Protein AF-A0A1C5C9F7-F1 (afdb_monomer)

Mean predicted aligned error: 7.63 Å

Solvent-accessible surface area (backbone atoms only — not comparable to full-atom values): 6412 Å² total; per-residue (Å²): 134,82,58,60,79,66,78,64,44,50,51,78,76,46,60,47,89,45,44,43,57,55,81,98,52,84,40,31,33,45,34,90,70,74,71,44,81,37,49,50,54,94,51,15,35,49,77,49,38,39,95,52,82,76,73,77,93,80,66,72,97,65,89,70,83,78,72,85,68,40,63,73,33,83,43,24,22,34,40,42,40,79,79,58,52,45,65,60,46,50,52,48,36,55,53,52,51,52,56,58,54,66,73,75,113

Radius of gyration: 16.17 Å; Cα contacts (8 Å, |Δi|>4): 145; chains: 1; bounding box: 40×42×37 Å

Foldseek 3Di:
DDALPDDAAEPVNDQLVQWQQAPPDFTWGQQPQQRDIAGADPQFGAWAAHPDPDPDPDDDCDDDDRPCRHHTGSRHRHGYHHPDHNVRSVVSNVVVVVVVVVVVD

Secondary structure (DSSP, 8-state):
----SSPPEEGGGS-GGGEE--TTSPPEEE-TTT--EEEEETTEEPP-BTT-PPP-TTS-S-SSS-----PBPTTTT-BEE--S-HHHHHHHHHHHHHHHHHTT-

Sequence (105 aa):
MRHNGRAPIKASSLRPENLNLRDGEPRTVVCPDCQTWHRLTRSMIMPHRDGADAPETSERRYFGDKPAGGRRCPGSAQRIDIDITPEQWGEQLLTAETTAAARRT

pLDDT: mean 84.56, std 16.41, range [47.19, 98.25]

Structure (mmCIF, N/CA/C/O backbone):
data_AF-A0A1C5C9F7-F1
#
_entry.id   AF-A0A1C5C9F7-F1
#
loop_
_atom_site.group_PDB
_atom_site.id
_atom_site.type_symbol
_atom_site.label_atom_id
_atom_site.label_alt_id
_atom_site.label_comp_id
_atom_site.label_asym_id
_atom_site.label_entity_id
_atom_site.label_seq_id
_atom_site.pdbx_PDB_ins_code
_atom_site.Cartn_x
_atom_site.Cartn_y
_atom_site.Cartn_z
_atom_site.occupancy
_atom_site.B_iso_or_equiv
_atom_site.auth_seq_id
_atom_site.auth_comp_id
_atom_site.auth_asym_id
_atom_site.auth_atom_id
_atom_site.pdbx_PDB_model_num
ATOM 1 N N . MET A 1 1 ? -1.331 13.621 -12.320 1.00 69.31 1 MET A N 1
ATOM 2 C CA . MET A 1 1 ? -0.255 12.611 -12.446 1.00 69.31 1 MET A CA 1
ATOM 3 C C . MET A 1 1 ? -0.800 11.464 -13.278 1.00 69.31 1 MET A C 1
ATOM 5 O O . MET A 1 1 ? -1.947 11.099 -13.064 1.00 69.31 1 MET A O 1
ATOM 9 N N . ARG A 1 2 ? -0.034 10.947 -14.244 1.00 87.38 2 ARG A N 1
ATOM 10 C CA . ARG A 1 2 ? -0.467 9.815 -15.078 1.00 87.38 2 ARG A CA 1
ATOM 11 C C . ARG A 1 2 ? -0.266 8.506 -14.307 1.00 87.38 2 ARG A C 1
ATOM 13 O O . ARG A 1 2 ? 0.848 8.258 -13.846 1.00 87.38 2 ARG A O 1
ATOM 20 N N . HIS A 1 3 ? -1.325 7.710 -14.168 1.00 94.00 3 HIS A N 1
ATOM 21 C CA . HIS A 1 3 ? -1.268 6.378 -13.557 1.00 94.00 3 HIS A CA 1
ATOM 22 C C . HIS A 1 3 ? -0.603 5.357 -14.493 1.00 94.00 3 HIS A C 1
ATOM 24 O O . HIS A 1 3 ? -0.509 5.586 -15.701 1.00 94.00 3 HIS A O 1
ATOM 30 N N . ASN A 1 4 ? -0.176 4.213 -13.957 1.00 93.94 4 ASN A N 1
ATOM 31 C CA . ASN A 1 4 ? 0.453 3.135 -14.739 1.00 93.94 4 ASN A CA 1
ATOM 32 C C . ASN A 1 4 ? -0.503 2.376 -15.683 1.00 93.94 4 ASN A C 1
ATOM 34 O O . ASN A 1 4 ? -0.044 1.587 -16.498 1.00 93.94 4 ASN A O 1
ATOM 38 N N . GLY A 1 5 ? -1.817 2.610 -15.589 1.00 95.75 5 GLY A N 1
ATOM 39 C CA . GLY A 1 5 ? -2.821 2.002 -16.476 1.00 95.75 5 GLY A CA 1
ATOM 40 C C . GLY A 1 5 ? -3.393 0.681 -15.964 1.00 95.75 5 GLY A C 1
ATOM 41 O O . GLY A 1 5 ? -4.349 0.180 -16.544 1.00 95.75 5 GLY A O 1
ATOM 42 N N . ARG A 1 6 ? -2.870 0.152 -14.853 1.00 96.62 6 ARG A N 1
ATOM 43 C CA . ARG A 1 6 ? -3.416 -1.038 -14.198 1.00 96.62 6 ARG A CA 1
ATOM 44 C C . ARG A 1 6 ? -4.737 -0.722 -13.481 1.00 96.62 6 ARG A C 1
ATOM 46 O O . ARG A 1 6 ? -5.069 0.442 -13.195 1.00 96.62 6 ARG A O 1
ATOM 53 N N . ALA A 1 7 ? -5.491 -1.781 -13.188 1.00 97.25 7 ALA A N 1
ATOM 54 C CA . ALA A 1 7 ? -6.675 -1.699 -12.342 1.00 97.25 7 ALA A CA 1
ATOM 55 C C . ALA A 1 7 ? -6.290 -1.167 -10.946 1.00 97.25 7 ALA A C 1
ATOM 57 O O . ALA A 1 7 ? -5.200 -1.490 -10.465 1.00 97.25 7 ALA A O 1
ATOM 58 N N . PRO A 1 8 ? -7.127 -0.330 -10.304 1.00 97.81 8 PRO A N 1
ATOM 59 C CA . PRO A 1 8 ? -6.914 0.059 -8.915 1.00 97.81 8 PRO A CA 1
ATOM 60 C C . PRO A 1 8 ? -6.880 -1.163 -7.996 1.00 97.81 8 PRO A C 1
ATOM 62 O O . PRO A 1 8 ? -7.650 -2.102 -8.186 1.00 97.81 8 PRO A O 1
ATOM 65 N N . ILE A 1 9 ? -6.001 -1.135 -6.999 1.00 97.94 9 ILE A N 1
ATOM 66 C CA . ILE A 1 9 ? -5.959 -2.149 -5.941 1.00 97.94 9 ILE A CA 1
ATOM 67 C C . ILE A 1 9 ? -6.794 -1.627 -4.779 1.00 97.94 9 ILE A C 1
ATOM 69 O O . ILE A 1 9 ? -6.597 -0.488 -4.365 1.00 97.94 9 ILE A O 1
ATOM 73 N N . LYS A 1 10 ? -7.710 -2.437 -4.253 1.00 98.25 10 LYS A N 1
ATOM 74 C CA . LYS A 1 10 ? -8.492 -2.060 -3.072 1.00 98.25 10 LYS A CA 1
ATOM 75 C C . LYS A 1 10 ? -7.628 -2.110 -1.820 1.00 98.25 10 LYS A C 1
ATOM 77 O O . LYS A 1 10 ? -6.906 -3.088 -1.623 1.00 98.25 10 LYS A O 1
ATOM 82 N N . ALA A 1 11 ? -7.723 -1.101 -0.966 1.00 97.31 11 ALA A N 1
ATOM 83 C CA . ALA A 1 11 ? -7.037 -1.076 0.318 1.00 97.31 11 ALA A CA 1
ATOM 84 C C . ALA A 1 11 ? -7.435 -2.277 1.188 1.00 97.31 11 ALA A C 1
ATOM 86 O O . ALA A 1 11 ? -6.555 -2.921 1.748 1.00 97.31 11 ALA A O 1
ATOM 87 N N . SER A 1 12 ? -8.718 -2.654 1.187 1.00 96.75 12 SER A N 1
ATOM 88 C CA . SER A 1 12 ? -9.239 -3.858 1.858 1.00 96.75 12 SER A CA 1
ATOM 89 C C . SER A 1 12 ? -8.625 -5.180 1.391 1.00 96.75 12 SER A C 1
ATOM 91 O O . SER A 1 12 ? -8.688 -6.174 2.107 1.00 96.75 12 SER A O 1
ATOM 93 N N . SER A 1 13 ? -8.065 -5.218 0.179 1.00 96.00 13 SER A N 1
ATOM 94 C CA . SER A 1 13 ? -7.453 -6.426 -0.392 1.00 96.00 13 SER A CA 1
ATOM 95 C C . SER A 1 13 ? -5.953 -6.536 -0.119 1.00 96.00 13 SER A C 1
ATOM 97 O O . SER A 1 13 ? -5.350 -7.575 -0.387 1.00 96.00 13 SER A O 1
ATOM 99 N N . LEU A 1 14 ? -5.335 -5.463 0.379 1.00 95.31 14 LEU A N 1
ATOM 100 C CA . LEU A 1 14 ? -3.932 -5.469 0.767 1.00 95.31 14 LEU A CA 1
ATOM 101 C C . LEU A 1 14 ? -3.769 -6.117 2.140 1.00 95.31 14 LEU A C 1
ATOM 103 O O . LEU A 1 14 ? -4.646 -6.042 2.995 1.00 95.31 14 LEU A O 1
ATOM 107 N N . ARG A 1 15 ? -2.593 -6.707 2.371 1.00 95.12 15 ARG A N 1
ATOM 108 C CA . ARG A 1 15 ? -2.182 -7.087 3.725 1.00 95.12 15 ARG A CA 1
ATOM 109 C C . ARG A 1 15 ? -2.175 -5.826 4.603 1.00 95.12 15 ARG A C 1
ATOM 111 O O . ARG A 1 15 ? -1.529 -4.856 4.189 1.00 95.12 15 ARG A O 1
ATOM 118 N N . PRO A 1 16 ? -2.847 -5.808 5.767 1.00 95.50 16 PRO A N 1
ATOM 119 C CA . PRO A 1 16 ? -2.908 -4.616 6.607 1.00 95.50 16 PRO A CA 1
ATOM 120 C C . PRO A 1 16 ? -1.516 -4.150 7.052 1.00 95.50 16 PRO A C 1
ATOM 122 O O . PRO A 1 16 ? -1.285 -2.953 7.141 1.00 95.50 16 PRO A O 1
ATOM 125 N N . GLU A 1 17 ? -0.555 -5.062 7.215 1.00 95.88 17 GLU A N 1
ATOM 126 C CA . GLU A 1 17 ? 0.853 -4.767 7.517 1.00 95.88 17 GLU A CA 1
ATOM 127 C C . GLU A 1 17 ? 1.632 -4.114 6.361 1.00 95.88 17 GLU A C 1
ATOM 129 O O . GLU A 1 17 ? 2.710 -3.569 6.577 1.00 95.88 17 GLU A O 1
ATOM 134 N N . ASN A 1 18 ? 1.098 -4.147 5.137 1.00 96.69 18 ASN A N 1
ATOM 135 C CA . ASN A 1 18 ? 1.696 -3.542 3.945 1.00 96.69 18 ASN A CA 1
ATOM 136 C C . ASN A 1 18 ? 1.073 -2.181 3.599 1.00 96.69 18 ASN A C 1
ATOM 138 O O . ASN A 1 18 ? 1.343 -1.631 2.530 1.00 96.69 18 ASN A O 1
ATOM 142 N N . LEU A 1 19 ? 0.216 -1.649 4.464 1.00 97.00 19 LEU A N 1
ATOM 143 C CA . LEU A 1 19 ? -0.517 -0.409 4.267 1.00 97.00 19 LEU A CA 1
ATOM 144 C C . LEU A 1 19 ? -0.535 0.357 5.592 1.00 97.00 19 LEU A C 1
ATOM 146 O O . LEU A 1 19 ? -0.806 -0.226 6.629 1.00 97.00 19 LEU A O 1
ATOM 150 N N . ASN A 1 20 ? -0.274 1.660 5.570 1.00 96.88 20 ASN A N 1
ATOM 151 C CA . ASN A 1 20 ? -0.492 2.532 6.720 1.00 96.88 20 ASN A CA 1
ATOM 152 C C . ASN A 1 20 ? -1.653 3.480 6.415 1.00 96.88 20 ASN A C 1
ATOM 154 O O . ASN A 1 20 ? -1.541 4.323 5.518 1.00 96.88 20 ASN A O 1
ATOM 158 N N . LEU A 1 21 ? -2.754 3.340 7.157 1.00 96.50 21 LEU A N 1
ATOM 159 C CA . LEU A 1 21 ? -3.891 4.269 7.137 1.00 96.50 21 LEU A CA 1
ATOM 160 C C . LEU A 1 21 ? -4.089 4.990 8.474 1.00 96.50 21 LEU A C 1
ATOM 162 O O . LEU A 1 21 ? -5.121 5.634 8.644 1.00 96.50 21 LEU A O 1
ATOM 166 N N . ARG A 1 22 ? -3.131 4.896 9.405 1.00 95.31 22 ARG A N 1
ATOM 167 C CA . ARG A 1 22 ? -3.230 5.517 10.727 1.00 95.31 22 ARG A CA 1
ATOM 168 C C . ARG A 1 22 ? -3.519 7.011 10.610 1.00 95.31 22 ARG A C 1
ATOM 170 O O . ARG A 1 22 ? -2.887 7.721 9.825 1.00 95.31 22 ARG A O 1
ATOM 177 N N . ASP A 1 23 ? -4.487 7.474 11.392 1.00 92.19 23 ASP A N 1
ATOM 178 C CA . ASP A 1 23 ? -4.893 8.872 11.350 1.00 92.19 23 ASP A CA 1
ATOM 179 C C . ASP A 1 23 ? -3.782 9.783 11.897 1.00 9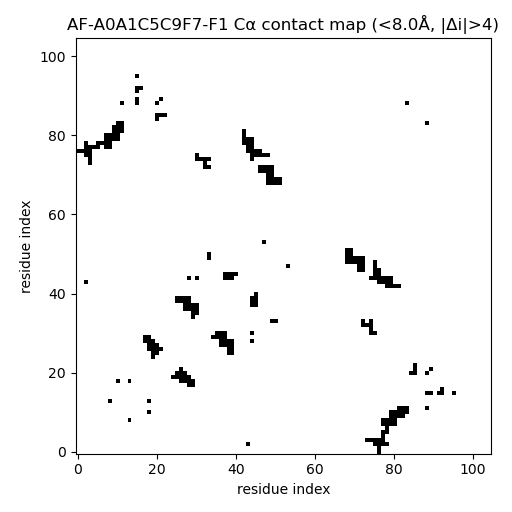2.19 23 ASP A C 1
ATOM 181 O O . ASP A 1 23 ? -3.059 9.423 12.826 1.00 92.19 23 ASP A O 1
ATOM 185 N N . GLY A 1 24 ? -3.595 10.943 11.268 1.00 92.62 24 GLY A N 1
ATOM 186 C CA . GLY A 1 24 ? -2.483 11.856 11.566 1.00 92.62 24 GLY A CA 1
ATOM 187 C C . GLY A 1 24 ? -1.109 11.453 11.001 1.00 92.62 24 GLY A C 1
ATOM 188 O O . GLY A 1 24 ? -0.188 12.270 11.035 1.00 92.62 24 GLY A O 1
ATOM 189 N N . GLU A 1 25 ? -0.955 10.257 10.421 1.00 93.38 25 GLU A N 1
ATOM 190 C CA . GLU A 1 25 ? 0.291 9.817 9.783 1.00 93.38 25 GLU A CA 1
ATOM 191 C C . GLU A 1 25 ? 0.238 9.885 8.246 1.00 93.38 25 GLU A C 1
ATOM 193 O O . GLU A 1 25 ? -0.832 9.826 7.628 1.00 93.38 25 GLU A O 1
ATOM 198 N N . PRO A 1 26 ? 1.398 9.993 7.566 1.00 93.62 26 PRO A N 1
ATOM 199 C CA . PRO A 1 26 ? 1.444 9.862 6.120 1.00 93.62 26 PRO A CA 1
ATOM 200 C C . PRO A 1 26 ? 0.954 8.479 5.689 1.00 93.62 26 PRO A C 1
ATOM 202 O O . PRO A 1 26 ? 1.537 7.461 6.053 1.00 93.62 26 PRO A O 1
ATOM 205 N N . ARG A 1 27 ? -0.061 8.449 4.821 1.00 95.94 27 ARG A N 1
ATOM 206 C CA . ARG A 1 27 ? -0.506 7.199 4.199 1.00 95.94 27 ARG A CA 1
ATOM 207 C C . ARG A 1 27 ? 0.622 6.619 3.353 1.00 95.94 27 ARG A C 1
ATOM 209 O O . ARG A 1 27 ? 1.101 7.270 2.416 1.00 95.94 27 ARG A O 1
ATOM 216 N N . THR A 1 28 ? 1.027 5.396 3.653 1.00 97.25 28 THR A N 1
ATOM 217 C CA . THR A 1 28 ? 2.081 4.674 2.933 1.00 97.25 28 THR A CA 1
ATOM 218 C C . THR A 1 28 ? 1.607 3.279 2.565 1.00 97.25 28 THR A C 1
ATOM 220 O O . THR A 1 28 ? 0.691 2.740 3.173 1.00 97.25 28 THR A O 1
ATOM 223 N N . VAL A 1 29 ? 2.205 2.693 1.535 1.00 97.19 29 VAL A N 1
ATOM 224 C CA . VAL A 1 29 ? 1.917 1.323 1.112 1.00 97.19 29 VAL A CA 1
ATOM 225 C C . VAL A 1 29 ? 3.186 0.678 0.575 1.00 97.19 29 VAL A C 1
ATOM 227 O O . VAL A 1 29 ? 4.029 1.353 -0.026 1.00 97.19 29 VAL A O 1
ATOM 230 N N . VAL A 1 30 ? 3.314 -0.627 0.767 1.00 95.69 30 VAL A N 1
ATOM 231 C CA . VAL A 1 30 ? 4.329 -1.442 0.106 1.00 95.69 30 VAL A CA 1
ATOM 232 C C . VAL A 1 30 ? 3.945 -1.603 -1.363 1.00 95.69 30 VAL A C 1
ATOM 234 O O . VAL A 1 30 ? 2.853 -2.068 -1.693 1.00 95.69 30 VAL A O 1
ATOM 237 N N . CYS A 1 31 ? 4.837 -1.212 -2.270 1.00 94.75 31 CYS A N 1
ATOM 238 C CA . CYS A 1 31 ? 4.625 -1.433 -3.697 1.00 94.75 31 CYS A CA 1
ATOM 239 C C . CYS A 1 31 ? 4.595 -2.942 -4.002 1.00 94.75 31 CYS A C 1
ATOM 241 O O . CYS A 1 31 ? 5.527 -3.647 -3.613 1.00 94.75 31 CYS A O 1
ATOM 243 N N . PRO A 1 32 ? 3.583 -3.454 -4.726 1.00 93.62 32 PRO A N 1
ATOM 244 C CA . PRO A 1 32 ? 3.483 -4.884 -5.019 1.00 93.62 32 PRO A CA 1
ATOM 245 C C . PRO A 1 32 ? 4.576 -5.388 -5.973 1.00 93.62 32 PRO A C 1
ATOM 247 O O . PRO A 1 32 ? 4.837 -6.585 -6.008 1.00 93.62 32 PRO A O 1
ATOM 250 N N . ASP A 1 33 ? 5.211 -4.499 -6.746 1.00 93.56 33 ASP A N 1
ATOM 251 C CA . ASP A 1 33 ? 6.239 -4.875 -7.722 1.00 93.56 33 ASP A CA 1
ATOM 252 C C . ASP A 1 33 ? 7.654 -4.872 -7.113 1.00 93.56 33 ASP A C 1
ATOM 254 O O . ASP A 1 33 ? 8.404 -5.821 -7.321 1.00 93.56 33 ASP A O 1
ATOM 258 N N . CYS A 1 34 ? 8.033 -3.836 -6.352 1.00 91.06 34 CYS A N 1
ATOM 259 C CA . CYS A 1 34 ? 9.387 -3.713 -5.784 1.00 91.06 34 CYS A CA 1
ATOM 260 C C . CYS A 1 34 ? 9.473 -3.950 -4.271 1.00 91.06 34 CYS A C 1
ATOM 262 O O . CYS A 1 34 ? 10.569 -3.918 -3.722 1.00 91.06 34 CYS A O 1
ATOM 264 N N . GLN A 1 35 ? 8.346 -4.200 -3.599 1.00 92.00 35 GLN A N 1
ATOM 265 C CA . GLN A 1 35 ? 8.267 -4.548 -2.173 1.00 92.00 35 GLN A CA 1
ATOM 266 C C . GLN A 1 35 ? 8.875 -3.510 -1.211 1.00 92.00 35 GLN A C 1
ATOM 268 O O . GLN A 1 35 ? 9.191 -3.823 -0.067 1.00 92.00 35 GLN A O 1
ATOM 273 N N . THR A 1 36 ? 8.982 -2.252 -1.641 1.00 91.00 36 THR A N 1
ATOM 274 C CA . THR A 1 36 ? 9.432 -1.127 -0.809 1.00 91.00 36 THR A CA 1
ATOM 275 C C . THR A 1 36 ? 8.271 -0.221 -0.412 1.00 91.00 36 THR A C 1
ATOM 277 O O . THR A 1 36 ? 7.272 -0.101 -1.129 1.00 91.00 36 THR A O 1
ATOM 280 N N . TRP A 1 37 ? 8.401 0.431 0.743 1.00 93.81 37 TRP A N 1
ATOM 281 C CA . TRP A 1 37 ? 7.417 1.386 1.248 1.00 93.81 37 TRP A CA 1
ATOM 282 C C . TRP A 1 37 ? 7.446 2.694 0.463 1.00 93.81 37 TRP A C 1
ATOM 284 O O . TRP A 1 37 ? 8.496 3.306 0.269 1.00 93.81 37 TRP A O 1
ATOM 294 N N . HIS A 1 38 ? 6.270 3.170 0.067 1.00 94.06 38 HIS A N 1
ATOM 295 C CA . HIS A 1 38 ? 6.116 4.453 -0.605 1.00 94.06 38 HIS A CA 1
ATOM 296 C C . HIS A 1 38 ? 4.919 5.226 -0.073 1.00 94.06 38 HIS A C 1
ATOM 298 O O . HIS A 1 38 ? 3.901 4.655 0.314 1.00 94.06 38 HIS A O 1
ATOM 304 N N . ARG A 1 39 ? 5.019 6.556 -0.113 1.00 95.25 39 ARG A N 1
ATOM 305 C CA . ARG A 1 39 ? 3.890 7.440 0.184 1.00 95.25 39 ARG A CA 1
ATOM 306 C C . ARG A 1 39 ? 2.781 7.272 -0.848 1.00 95.25 39 ARG A C 1
ATOM 308 O O . ARG A 1 39 ? 3.040 7.136 -2.047 1.00 95.25 39 ARG A O 1
ATOM 315 N N . LEU A 1 40 ? 1.546 7.371 -0.375 1.00 94.31 40 LEU A N 1
ATOM 316 C CA . LEU A 1 40 ? 0.377 7.565 -1.212 1.00 94.31 40 LEU A CA 1
ATOM 317 C C . LEU A 1 40 ? 0.150 9.058 -1.433 1.00 94.31 40 LEU A C 1
ATOM 319 O O . LEU A 1 40 ? 0.146 9.863 -0.507 1.00 94.31 40 LEU A O 1
ATOM 323 N N . THR A 1 41 ? -0.047 9.455 -2.684 1.00 91.88 41 THR A N 1
ATOM 324 C CA . THR A 1 41 ? -0.398 10.830 -3.049 1.00 91.88 41 THR A CA 1
ATOM 325 C C . THR A 1 41 ? -1.554 10.789 -4.029 1.00 91.88 41 THR A C 1
ATOM 327 O O . THR A 1 41 ? -1.436 10.188 -5.094 1.00 91.88 41 THR A O 1
ATOM 330 N N . ARG A 1 42 ? -2.676 11.433 -3.675 1.00 92.38 42 ARG A N 1
ATOM 331 C CA . ARG A 1 42 ? -3.928 11.385 -4.458 1.00 92.38 42 ARG A CA 1
ATOM 332 C C . ARG A 1 42 ? -4.355 9.940 -4.766 1.00 92.38 42 ARG A C 1
ATOM 334 O O . ARG A 1 42 ? -4.635 9.609 -5.916 1.00 92.38 42 ARG A O 1
ATOM 341 N N . SER A 1 43 ? -4.315 9.082 -3.744 1.00 94.19 43 SER A N 1
ATOM 342 C CA . SER A 1 43 ? -4.675 7.659 -3.842 1.00 94.19 43 SER A CA 1
ATOM 343 C C . SER A 1 43 ? -3.849 6.874 -4.878 1.00 94.19 43 SER A C 1
ATOM 345 O O . SER A 1 43 ? -4.323 5.931 -5.505 1.00 94.19 43 SER A O 1
ATOM 347 N N . MET A 1 44 ? -2.590 7.270 -5.087 1.00 96.56 44 MET A N 1
ATOM 348 C CA . MET A 1 44 ? -1.634 6.560 -5.937 1.00 96.56 44 MET A CA 1
ATOM 349 C C . MET A 1 44 ? -0.304 6.367 -5.225 1.00 96.56 44 MET A C 1
ATOM 351 O O . MET A 1 44 ? 0.156 7.268 -4.522 1.00 96.56 44 MET A O 1
ATOM 355 N N . ILE A 1 45 ? 0.346 5.233 -5.483 1.00 95.75 45 ILE A N 1
ATOM 356 C CA . ILE A 1 45 ? 1.741 5.006 -5.105 1.00 95.75 45 ILE A CA 1
ATOM 357 C C . ILE A 1 45 ? 2.605 6.072 -5.773 1.00 95.75 45 ILE A C 1
ATOM 359 O O . ILE A 1 45 ? 2.588 6.215 -7.001 1.00 95.75 45 ILE A O 1
ATOM 363 N N . MET A 1 46 ? 3.365 6.823 -4.974 1.00 93.81 46 MET A N 1
ATOM 364 C CA . MET A 1 46 ? 4.277 7.841 -5.486 1.00 93.81 46 MET A CA 1
ATOM 365 C C . MET A 1 46 ? 5.214 7.232 -6.549 1.00 93.81 46 MET A C 1
ATOM 367 O O . MET A 1 46 ? 5.746 6.139 -6.339 1.00 93.81 46 MET A O 1
ATOM 371 N N . PRO A 1 47 ? 5.415 7.888 -7.709 1.00 91.12 47 PRO A N 1
ATOM 372 C CA . PRO A 1 47 ? 6.321 7.383 -8.733 1.00 91.12 47 PRO A CA 1
ATOM 373 C C . PRO A 1 47 ? 7.730 7.177 -8.175 1.00 91.12 47 PRO A C 1
ATOM 375 O O . PRO A 1 47 ? 8.293 8.089 -7.575 1.00 91.12 47 PRO A O 1
ATOM 378 N N . HIS A 1 48 ? 8.296 5.998 -8.407 1.00 89.12 48 HIS A N 1
ATOM 379 C CA . HIS A 1 48 ? 9.589 5.583 -7.873 1.00 89.12 48 HIS A CA 1
ATOM 380 C C . HIS A 1 48 ? 10.366 4.753 -8.909 1.00 89.12 48 HIS A C 1
ATOM 382 O O . HIS A 1 48 ? 9.940 4.546 -10.052 1.00 89.12 48 HIS A O 1
ATOM 388 N N . ARG A 1 49 ? 11.571 4.336 -8.538 1.00 85.62 49 ARG A N 1
ATOM 389 C CA . ARG A 1 49 ? 12.457 3.502 -9.352 1.00 85.62 49 ARG A CA 1
ATOM 390 C C . ARG A 1 49 ? 12.827 2.261 -8.557 1.00 85.62 49 ARG A C 1
ATOM 392 O O . ARG A 1 49 ? 12.862 2.324 -7.333 1.00 85.62 49 ARG A O 1
ATOM 399 N N . ASP A 1 50 ? 13.075 1.164 -9.259 1.00 75.56 50 ASP A N 1
ATOM 400 C CA . ASP A 1 50 ? 13.491 -0.088 -8.628 1.00 75.56 50 ASP A CA 1
ATOM 401 C C . ASP A 1 50 ? 14.824 0.113 -7.894 1.00 75.56 50 ASP A C 1
ATOM 403 O O . ASP A 1 50 ? 15.738 0.741 -8.439 1.00 75.56 50 ASP A O 1
ATOM 407 N N . GLY A 1 51 ? 14.932 -0.422 -6.675 1.00 62.72 51 GLY A N 1
ATOM 408 C CA . GLY A 1 51 ? 16.190 -0.485 -5.925 1.00 62.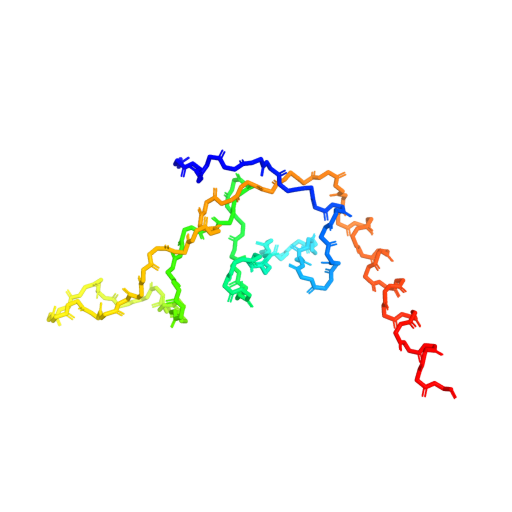72 51 GLY A CA 1
ATOM 409 C C . GLY A 1 51 ? 16.774 0.861 -5.489 1.00 62.72 51 GLY A C 1
ATOM 410 O O . GLY A 1 51 ? 17.948 0.914 -5.143 1.00 62.72 51 GLY A O 1
ATOM 411 N N . ALA A 1 52 ? 15.997 1.946 -5.529 1.00 58.97 52 ALA A N 1
ATOM 412 C CA . ALA A 1 52 ? 16.420 3.229 -4.987 1.00 58.97 52 ALA A CA 1
ATOM 413 C C . ALA A 1 52 ? 15.723 3.468 -3.645 1.00 58.97 52 ALA A C 1
ATOM 415 O O . ALA A 1 52 ? 14.522 3.755 -3.622 1.00 58.97 52 ALA A O 1
ATOM 416 N N . ASP A 1 53 ? 16.485 3.412 -2.551 1.00 53.84 53 ASP A N 1
ATOM 417 C CA . ASP A 1 53 ? 16.153 4.185 -1.356 1.00 53.84 53 ASP A CA 1
ATOM 418 C C . ASP A 1 53 ? 15.948 5.624 -1.831 1.00 53.84 53 ASP A C 1
ATOM 420 O O . ASP A 1 53 ? 16.827 6.214 -2.469 1.00 53.84 53 ASP A O 1
ATOM 424 N N . ALA A 1 54 ? 14.730 6.146 -1.685 1.00 53.00 54 ALA A N 1
ATOM 425 C CA . ALA A 1 54 ? 14.422 7.470 -2.200 1.00 53.00 54 ALA A CA 1
ATOM 426 C C . ALA A 1 54 ? 15.398 8.466 -1.550 1.00 53.00 54 ALA A C 1
ATOM 428 O O . ALA A 1 54 ? 15.441 8.516 -0.321 1.00 53.00 54 ALA A O 1
ATOM 429 N N . PRO A 1 55 ? 16.184 9.240 -2.322 1.00 48.56 55 PRO A N 1
ATOM 430 C CA . PRO A 1 55 ? 17.087 10.201 -1.716 1.00 48.56 55 PRO A CA 1
ATOM 431 C C . PRO A 1 55 ? 16.261 11.211 -0.915 1.00 48.56 55 PRO A C 1
ATOM 433 O O . PRO A 1 55 ? 15.281 11.762 -1.431 1.00 48.56 55 PRO A O 1
ATOM 436 N N . GLU A 1 56 ? 16.659 11.419 0.344 1.00 49.69 56 GLU A N 1
ATOM 437 C CA . GLU A 1 56 ? 16.197 12.518 1.190 1.00 49.69 56 GLU A CA 1
ATOM 438 C C . GLU A 1 56 ? 16.239 13.808 0.361 1.00 49.69 56 GLU A C 1
ATOM 440 O O . GLU A 1 56 ? 17.246 14.171 -0.248 1.00 49.69 56 GLU A O 1
ATOM 445 N N . THR A 1 57 ? 15.088 14.459 0.237 1.00 55.00 57 THR A N 1
ATOM 446 C CA . THR A 1 57 ? 14.834 15.532 -0.729 1.00 55.00 57 THR A CA 1
ATOM 447 C C . THR A 1 57 ? 15.449 16.875 -0.319 1.00 55.00 57 THR A C 1
ATOM 449 O O . THR A 1 57 ? 14.741 17.881 -0.308 1.00 55.00 57 THR A O 1
ATOM 452 N N . SER A 1 58 ? 16.739 16.928 0.012 1.00 47.19 58 SER A N 1
ATOM 453 C CA . SER A 1 58 ? 17.414 18.174 0.411 1.00 47.19 58 SER A CA 1
ATOM 454 C C . SER A 1 58 ? 18.616 18.573 -0.447 1.00 47.19 58 SER A C 1
ATOM 456 O O . SER A 1 58 ? 19.018 19.733 -0.385 1.00 47.19 58 SER A O 1
ATOM 458 N N . GLU A 1 59 ? 19.137 17.714 -1.327 1.00 49.53 59 GLU A N 1
ATOM 459 C CA . GLU A 1 59 ? 20.286 18.080 -2.164 1.00 49.53 59 GLU A CA 1
ATOM 460 C C . GLU A 1 59 ? 19.938 18.198 -3.654 1.00 49.53 59 GLU A C 1
ATOM 462 O O . GLU A 1 59 ? 19.080 17.494 -4.195 1.00 49.53 59 GLU A O 1
ATOM 467 N N . ARG A 1 60 ? 20.574 19.186 -4.307 1.00 51.91 60 ARG A N 1
ATOM 468 C CA . ARG A 1 60 ? 20.399 19.561 -5.720 1.00 51.91 60 ARG A CA 1
ATOM 469 C C . ARG A 1 60 ? 20.257 18.316 -6.589 1.00 51.91 60 ARG A C 1
ATOM 471 O O . ARG A 1 60 ? 21.115 17.444 -6.561 1.00 51.91 60 ARG A O 1
ATOM 478 N N . ARG A 1 61 ? 19.201 18.279 -7.413 1.00 59.56 61 ARG A N 1
ATOM 479 C CA . ARG A 1 61 ? 18.801 17.062 -8.129 1.00 59.56 61 ARG A CA 1
ATOM 480 C C . ARG A 1 61 ? 19.910 16.457 -9.005 1.00 59.56 61 ARG A C 1
ATOM 482 O O . ARG A 1 61 ? 19.727 15.290 -9.271 1.00 59.56 61 ARG A O 1
ATOM 489 N N . TYR A 1 62 ? 20.973 17.188 -9.401 1.00 53.56 62 TYR A N 1
ATOM 490 C CA . TYR A 1 62 ? 22.389 16.743 -9.527 1.00 53.56 62 TYR A CA 1
ATOM 491 C C . TYR A 1 62 ? 23.348 17.953 -9.642 1.00 53.56 62 TYR A C 1
ATOM 493 O O . TYR A 1 62 ? 22.988 18.961 -10.249 1.00 53.56 62 TYR A O 1
ATOM 501 N N . PHE A 1 63 ? 24.574 17.843 -9.112 1.00 49.69 63 PHE A N 1
ATOM 502 C CA . PHE A 1 63 ? 25.773 18.566 -9.578 1.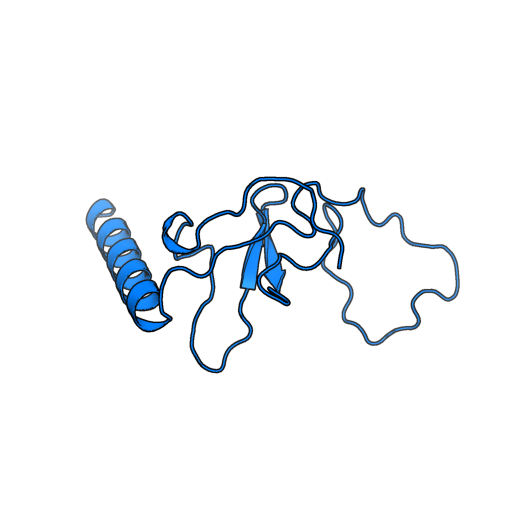00 49.69 63 PHE A CA 1
ATOM 503 C C . PHE A 1 63 ? 26.805 17.475 -9.919 1.00 49.69 63 PHE A C 1
ATOM 505 O O . PHE A 1 63 ? 27.402 16.901 -9.016 1.00 49.69 63 PHE A O 1
ATOM 512 N N . GLY A 1 64 ? 26.918 17.105 -11.199 1.00 62.75 64 GLY A N 1
ATOM 513 C CA . GLY A 1 64 ? 27.660 15.916 -11.656 1.00 62.75 64 GLY A CA 1
ATOM 514 C C . GLY A 1 64 ? 26.763 14.849 -12.300 1.00 62.75 64 GLY A C 1
ATOM 515 O O . GLY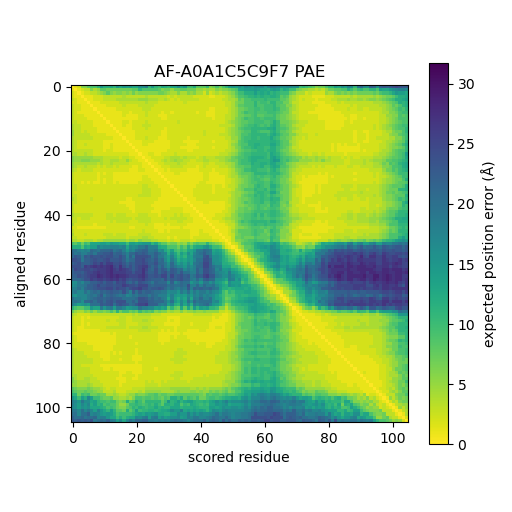 A 1 64 ? 25.618 15.138 -12.660 1.00 62.75 64 GLY A O 1
ATOM 516 N N . ASP A 1 65 ? 27.289 13.634 -12.478 1.00 57.44 65 ASP A N 1
ATOM 517 C CA . ASP A 1 65 ? 26.591 12.562 -13.191 1.00 57.44 65 ASP A CA 1
ATOM 518 C C . ASP A 1 65 ? 25.328 12.101 -12.470 1.00 57.44 65 ASP A C 1
ATOM 520 O O . ASP A 1 65 ? 25.296 11.883 -11.259 1.00 57.44 65 ASP A O 1
ATOM 524 N N . LYS A 1 66 ? 24.275 11.905 -13.263 1.00 60.66 66 LYS A N 1
ATOM 525 C CA . LYS A 1 66 ? 23.030 11.298 -12.814 1.00 60.66 66 LYS A CA 1
ATOM 526 C C . LYS A 1 66 ? 23.340 9.861 -12.337 1.00 60.66 66 LYS A C 1
ATOM 528 O O . LYS A 1 66 ? 23.689 9.034 -13.177 1.00 60.66 66 LYS A O 1
ATOM 533 N N . PRO A 1 67 ? 23.149 9.524 -11.046 1.00 58.53 67 PRO A N 1
ATOM 534 C CA . PRO A 1 67 ? 23.110 8.187 -10.506 1.00 58.53 67 PRO A CA 1
ATOM 535 C C . PRO A 1 67 ? 22.295 7.318 -11.425 1.00 58.53 67 PRO A C 1
ATOM 537 O O . PRO A 1 67 ? 21.248 7.732 -11.949 1.00 58.53 67 PRO A O 1
ATOM 540 N N . ALA A 1 68 ? 22.765 6.089 -11.551 1.00 57.53 68 ALA A N 1
ATOM 541 C CA . ALA A 1 68 ? 22.068 4.993 -12.183 1.00 57.53 68 ALA A CA 1
ATOM 542 C C . ALA A 1 68 ? 20.814 4.618 -11.370 1.00 57.53 68 ALA A C 1
ATOM 544 O O . ALA A 1 68 ? 20.646 3.484 -10.944 1.00 57.53 68 ALA A O 1
ATOM 545 N N . GLY A 1 69 ? 19.925 5.580 -11.107 1.00 58.38 69 GLY A N 1
ATOM 546 C CA . GLY A 1 69 ? 18.623 5.329 -10.528 1.00 58.38 69 GLY A CA 1
ATOM 547 C C . GLY A 1 69 ? 17.941 4.307 -11.418 1.00 58.38 69 GLY A C 1
ATOM 548 O O . GLY A 1 69 ? 17.836 4.532 -12.630 1.00 58.38 69 GLY A O 1
ATOM 549 N N . GLY A 1 70 ? 17.534 3.192 -10.811 1.00 68.06 70 GLY A N 1
ATOM 550 C CA . GLY A 1 70 ? 17.026 2.014 -11.503 1.0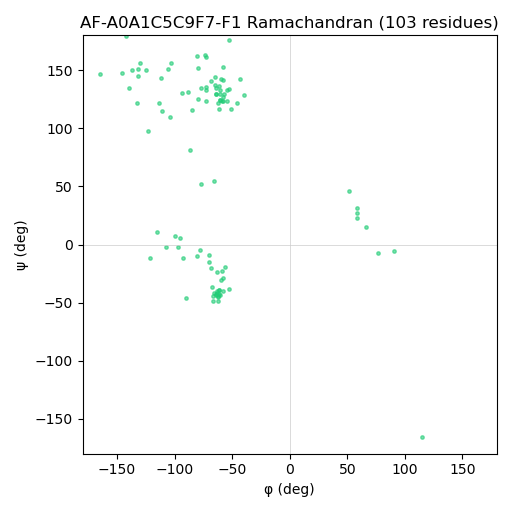0 68.06 70 GLY A CA 1
ATOM 551 C C . GLY A 1 70 ? 15.888 2.318 -12.476 1.00 68.06 70 GLY A C 1
ATOM 552 O O . GLY A 1 70 ? 15.400 3.449 -12.608 1.00 68.06 70 GLY A O 1
ATOM 553 N N . ARG A 1 71 ? 15.433 1.304 -13.211 1.00 82.50 71 ARG A N 1
ATOM 554 C CA . ARG A 1 71 ? 14.293 1.477 -14.123 1.00 82.50 71 ARG A CA 1
ATOM 555 C C . ARG A 1 71 ? 13.068 1.973 -13.342 1.00 82.50 71 ARG A C 1
ATOM 557 O O . ARG A 1 71 ? 12.961 1.798 -12.130 1.00 82.50 71 ARG A O 1
ATOM 564 N N . ARG A 1 72 ? 12.167 2.687 -14.028 1.00 87.75 72 ARG A N 1
ATOM 565 C CA . ARG A 1 72 ? 10.902 3.101 -13.407 1.00 87.75 72 ARG A CA 1
ATOM 566 C C . ARG A 1 72 ? 10.157 1.836 -12.995 1.00 87.75 72 ARG A C 1
ATOM 568 O O . ARG A 1 72 ? 9.890 1.009 -13.864 1.00 87.75 72 ARG A O 1
ATOM 575 N N . CYS A 1 73 ? 9.803 1.737 -11.716 1.00 92.00 73 CYS A N 1
ATOM 576 C CA . CYS A 1 73 ? 9.116 0.558 -11.212 1.00 92.00 73 CYS A CA 1
ATOM 577 C C . CYS A 1 73 ? 7.738 0.427 -11.885 1.00 92.00 73 CYS A C 1
ATOM 579 O O . CYS A 1 73 ? 7.017 1.433 -11.953 1.00 92.00 73 CYS A O 1
ATOM 581 N N . PRO A 1 74 ? 7.321 -0.763 -12.354 1.00 93.31 74 PRO A N 1
ATOM 582 C CA . PRO A 1 74 ? 5.995 -0.967 -12.945 1.00 93.31 74 PRO A CA 1
ATOM 583 C C . PRO A 1 74 ? 4.827 -0.605 -12.005 1.00 93.31 74 PRO A C 1
ATOM 585 O O . PRO A 1 74 ? 3.773 -0.148 -12.463 1.00 93.31 74 PRO A O 1
ATOM 588 N N . GLY A 1 75 ? 5.034 -0.730 -10.690 1.00 94.44 75 GLY A N 1
ATOM 589 C CA . GLY A 1 75 ? 4.079 -0.334 -9.648 1.00 94.44 75 GLY A CA 1
ATOM 590 C C . GLY A 1 75 ? 4.030 1.172 -9.364 1.00 94.44 75 GLY A C 1
ATOM 591 O O . GLY A 1 75 ? 3.182 1.651 -8.612 1.00 94.44 75 GLY A O 1
ATOM 592 N N . SER A 1 76 ? 4.901 1.968 -9.987 1.00 93.31 76 SER A N 1
ATOM 593 C CA . SER A 1 76 ? 4.868 3.429 -9.868 1.00 93.31 76 SER A CA 1
ATOM 594 C C . SER A 1 76 ? 3.560 4.016 -10.377 1.00 93.31 76 SER A C 1
ATOM 596 O O . SER A 1 76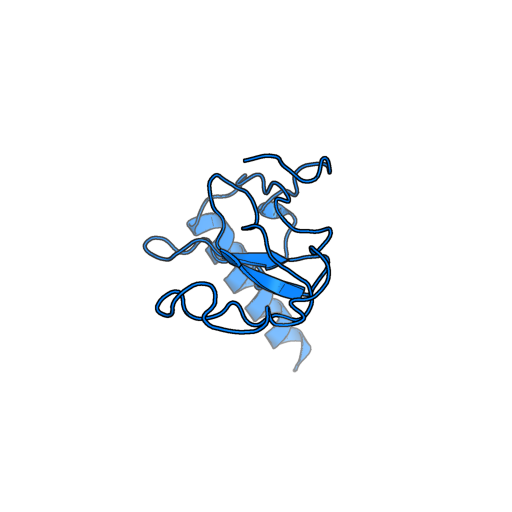 ? 3.171 3.752 -11.510 1.00 93.31 76 SER A O 1
ATOM 598 N N . ALA A 1 77 ? 2.946 4.927 -9.620 1.00 95.56 77 ALA A N 1
ATOM 599 C CA . ALA A 1 77 ? 1.642 5.504 -9.957 1.00 95.56 77 ALA A CA 1
ATOM 600 C C . ALA A 1 77 ? 0.520 4.452 -10.089 1.00 95.56 77 ALA A C 1
ATOM 602 O O . ALA A 1 77 ? -0.454 4.667 -10.816 1.00 95.56 77 ALA A O 1
ATOM 603 N N . GLN A 1 78 ? 0.657 3.318 -9.393 1.00 97.44 78 GLN A N 1
ATOM 604 C CA . GLN A 1 78 ? -0.431 2.376 -9.164 1.00 97.44 78 GLN A CA 1
ATOM 605 C C . GLN A 1 78 ? -1.518 3.055 -8.329 1.00 97.44 78 GLN A C 1
ATOM 607 O O . GLN A 1 78 ? -1.225 3.650 -7.292 1.00 97.44 78 GLN A O 1
ATOM 612 N N . ARG A 1 79 ? -2.771 2.972 -8.779 1.00 97.94 79 ARG A N 1
ATOM 613 C CA . ARG A 1 79 ? -3.922 3.484 -8.026 1.00 97.94 79 ARG A CA 1
ATOM 614 C C . ARG A 1 79 ? -4.267 2.525 -6.896 1.00 97.94 79 ARG A C 1
ATOM 616 O O . ARG A 1 79 ? -4.339 1.318 -7.136 1.00 97.94 79 ARG A O 1
ATOM 623 N N . ILE A 1 80 ? -4.506 3.087 -5.720 1.00 97.69 80 ILE A N 1
ATOM 624 C CA . ILE A 1 80 ? -5.064 2.396 -4.563 1.00 97.69 80 ILE A CA 1
ATOM 625 C C . ILE A 1 80 ? -6.439 3.001 -4.304 1.00 97.69 80 ILE A C 1
ATOM 627 O O . ILE A 1 80 ? -6.552 4.211 -4.128 1.00 97.69 80 ILE A O 1
ATOM 631 N N . ASP A 1 81 ? -7.475 2.180 -4.320 1.00 97.94 81 ASP A N 1
ATOM 632 C CA . ASP A 1 81 ? -8.816 2.583 -3.918 1.00 97.94 81 ASP A CA 1
ATOM 633 C C . ASP A 1 81 ? -8.926 2.452 -2.395 1.00 97.94 81 ASP A C 1
ATOM 635 O O . ASP A 1 81 ? -8.753 1.358 -1.861 1.00 97.94 81 ASP A O 1
ATOM 639 N N . ILE A 1 82 ? -9.115 3.569 -1.690 1.00 96.94 82 ILE A N 1
ATOM 640 C CA . ILE A 1 82 ? -9.183 3.585 -0.222 1.00 96.94 82 ILE A CA 1
ATOM 641 C C . ILE A 1 82 ? -10.632 3.310 0.176 1.00 96.94 82 ILE A C 1
ATOM 643 O O . ILE A 1 82 ? -11.404 4.233 0.420 1.00 96.94 82 ILE A O 1
ATOM 647 N N . ASP A 1 83 ? -10.989 2.029 0.179 1.00 97.81 83 ASP A N 1
ATOM 648 C CA . ASP A 1 83 ? -12.342 1.518 0.415 1.00 97.81 83 ASP A CA 1
ATOM 649 C C . ASP A 1 83 ? -12.609 1.113 1.874 1.00 97.81 83 ASP A C 1
ATOM 651 O O . ASP A 1 83 ? -13.674 0.583 2.181 1.00 97.81 83 ASP A O 1
ATOM 655 N N . ILE A 1 84 ? -11.651 1.374 2.768 1.00 97.00 84 ILE A N 1
ATOM 656 C CA . ILE A 1 84 ? -11.743 1.125 4.211 1.00 97.00 84 ILE A CA 1
ATOM 657 C C . ILE A 1 84 ? -11.306 2.355 5.003 1.00 97.00 84 ILE A C 1
ATOM 659 O O . ILE A 1 84 ? -10.467 3.141 4.547 1.00 97.00 84 ILE A O 1
ATOM 663 N N . THR A 1 85 ? -11.869 2.515 6.197 1.00 96.75 85 THR A N 1
ATOM 664 C CA . THR A 1 85 ? -11.488 3.581 7.129 1.00 96.75 85 THR A CA 1
ATOM 665 C C . THR A 1 85 ? -10.213 3.222 7.908 1.00 96.75 85 THR A C 1
ATOM 667 O O . THR A 1 85 ? -9.837 2.045 7.968 1.00 96.75 85 THR A O 1
ATOM 670 N N . PRO A 1 86 ? -9.527 4.207 8.521 1.00 96.44 86 PRO A N 1
ATOM 671 C CA . PRO A 1 86 ? -8.419 3.951 9.443 1.00 96.44 86 PRO A CA 1
ATOM 672 C C . PRO A 1 86 ? -8.771 2.969 10.566 1.00 96.44 86 PRO A C 1
ATOM 674 O O . PRO A 1 86 ? -7.958 2.117 10.913 1.00 96.44 86 PRO A O 1
ATOM 677 N N . GLU A 1 87 ? -9.989 3.045 11.103 1.00 96.50 87 GLU A N 1
ATOM 678 C CA . GLU A 1 87 ? -10.471 2.169 12.176 1.00 96.50 87 GLU A CA 1
ATOM 679 C C . GLU A 1 87 ? -10.600 0.726 11.678 1.00 96.50 87 GLU A C 1
ATOM 681 O O . GLU A 1 87 ? -10.044 -0.186 12.286 1.00 96.50 87 GLU A O 1
ATOM 686 N N . GLN A 1 88 ? -11.237 0.528 10.518 1.00 97.00 88 GLN A N 1
ATOM 687 C CA . GLN A 1 88 ? -11.376 -0.791 9.890 1.00 97.00 88 GLN A CA 1
ATOM 688 C C . GLN A 1 88 ? -10.017 -1.410 9.545 1.00 97.00 88 GLN A C 1
ATOM 690 O O . GLN A 1 88 ? -9.812 -2.612 9.710 1.00 97.00 88 GLN A O 1
ATOM 695 N N . TRP A 1 89 ? -9.067 -0.601 9.070 1.00 97.38 89 TRP A N 1
ATOM 696 C CA . TRP A 1 89 ? -7.691 -1.046 8.852 1.00 97.38 89 TRP A CA 1
ATOM 697 C C . TRP A 1 89 ? -7.002 -1.445 10.164 1.00 97.38 89 TRP A C 1
ATOM 699 O O . TRP A 1 89 ? -6.345 -2.485 10.213 1.00 97.38 89 TRP A O 1
ATOM 709 N N . GLY A 1 90 ? -7.182 -0.664 11.233 1.00 96.44 90 GLY A N 1
ATOM 710 C CA . GLY A 1 90 ? -6.644 -0.973 12.557 1.00 96.44 90 GLY A CA 1
ATOM 711 C C . GLY A 1 90 ? -7.172 -2.299 13.113 1.00 96.44 90 GLY A C 1
ATOM 712 O O . GLY A 1 90 ? -6.393 -3.116 13.601 1.00 96.44 90 GLY A O 1
ATOM 713 N N . GLU A 1 91 ? -8.472 -2.560 12.972 1.00 95.69 91 GLU A N 1
ATOM 714 C CA . GLU A 1 91 ? -9.093 -3.837 13.353 1.00 95.69 91 GLU A CA 1
ATOM 715 C C . GLU A 1 91 ? -8.513 -5.023 12.564 1.00 95.69 91 GLU A C 1
ATOM 717 O O . GLU A 1 91 ? -8.206 -6.074 13.141 1.00 95.69 91 GLU A O 1
ATOM 722 N N . GLN A 1 92 ? -8.304 -4.857 11.252 1.00 94.56 92 GLN A N 1
ATOM 723 C CA . GLN A 1 92 ? -7.667 -5.879 10.414 1.00 94.56 92 GLN A CA 1
ATOM 724 C C . GLN A 1 92 ? -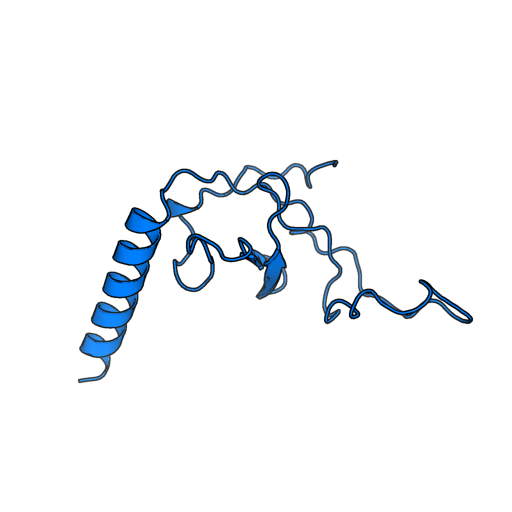6.223 -6.154 10.848 1.00 94.56 92 GLN A C 1
ATOM 726 O O . GLN A 1 92 ? -5.817 -7.317 10.909 1.00 94.56 92 GLN A O 1
ATOM 731 N N . LEU A 1 93 ? -5.461 -5.108 11.178 1.00 94.50 93 LEU A N 1
ATOM 732 C CA . LEU A 1 93 ? -4.077 -5.227 11.633 1.00 94.50 93 LEU A CA 1
ATOM 733 C C . LEU A 1 93 ? -3.984 -6.022 12.947 1.00 94.50 93 LEU A C 1
ATOM 735 O O . LEU A 1 93 ? -3.233 -6.994 13.023 1.00 94.50 93 LEU A O 1
ATOM 739 N N . LEU A 1 94 ? -4.814 -5.688 13.939 1.00 93.75 94 LEU A N 1
ATOM 740 C CA . LEU A 1 94 ? -4.877 -6.405 15.223 1.00 93.75 94 LEU A CA 1
ATOM 741 C C . LEU A 1 94 ? -5.281 -7.880 15.054 1.00 93.75 94 LEU A C 1
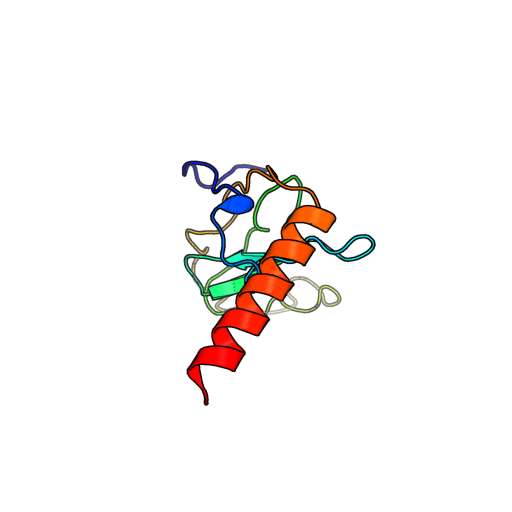ATOM 743 O O . LEU A 1 94 ? -4.739 -8.778 15.710 1.00 93.75 94 LEU A O 1
ATOM 747 N N . THR A 1 95 ? -6.221 -8.148 14.145 1.00 91.44 95 THR A N 1
ATOM 748 C CA . THR A 1 95 ? -6.671 -9.512 13.828 1.00 91.44 95 THR A CA 1
ATOM 749 C C . THR A 1 95 ? -5.549 -10.335 13.184 1.00 91.44 95 THR A C 1
ATOM 751 O O . THR A 1 95 ? -5.347 -11.508 13.529 1.00 91.44 95 THR A O 1
ATOM 754 N N . ALA A 1 96 ? -4.785 -9.724 12.273 1.00 87.44 96 ALA A N 1
ATOM 755 C CA . ALA A 1 96 ? -3.650 -10.358 11.610 1.00 87.44 96 ALA A CA 1
ATOM 756 C C . ALA A 1 96 ? -2.526 -10.707 12.602 1.00 87.44 96 ALA A C 1
ATOM 758 O O . ALA A 1 96 ? -2.008 -11.828 12.576 1.00 87.44 96 ALA A O 1
ATOM 759 N N . GLU A 1 97 ? -2.197 -9.797 13.522 1.00 84.31 97 GLU A N 1
ATOM 760 C CA . GLU A 1 97 ? -1.191 -10.017 14.569 1.00 84.31 97 GLU A CA 1
ATOM 761 C C . GLU A 1 97 ? -1.582 -11.153 15.521 1.00 84.31 97 GLU A C 1
ATOM 763 O O . GLU A 1 97 ? -0.770 -12.044 15.792 1.00 84.31 97 GLU A O 1
ATOM 768 N N . THR A 1 98 ? -2.841 -11.176 15.966 1.00 80.12 98 THR A N 1
ATOM 769 C CA . THR A 1 98 ? -3.363 -12.217 16.867 1.00 80.12 98 THR A CA 1
ATOM 770 C C . THR A 1 98 ? -3.312 -13.598 16.209 1.00 80.12 98 THR A C 1
ATOM 772 O O . THR A 1 98 ? -2.844 -14.568 16.809 1.00 80.12 98 THR A O 1
ATOM 775 N N . THR A 1 99 ? -3.712 -13.691 14.937 1.00 73.56 99 THR A N 1
ATOM 776 C CA . THR A 1 99 ? -3.646 -14.942 14.162 1.00 73.56 99 THR A CA 1
ATOM 777 C C . THR A 1 99 ? -2.204 -15.422 13.986 1.00 73.56 99 THR A C 1
ATOM 779 O O . THR A 1 99 ? -1.925 -16.619 14.073 1.00 73.56 99 THR A O 1
ATOM 782 N N . ALA A 1 100 ? -1.265 -14.504 13.742 1.00 69.88 100 ALA A N 1
ATOM 783 C CA . ALA A 1 100 ? 0.148 -14.840 13.620 1.00 69.88 100 ALA A CA 1
ATOM 784 C C . ALA A 1 100 ? 0.749 -15.313 14.954 1.00 69.88 100 ALA A C 1
ATOM 786 O O . ALA A 1 100 ? 1.585 -16.214 14.944 1.00 69.88 100 ALA A O 1
ATOM 787 N N . ALA A 1 101 ? 0.327 -14.740 16.084 1.00 69.50 101 ALA A N 1
ATOM 788 C CA . ALA A 1 101 ? 0.752 -15.165 17.416 1.00 69.50 101 ALA A CA 1
ATOM 789 C C . ALA A 1 101 ? 0.239 -16.573 17.767 1.00 69.50 101 ALA A C 1
ATOM 791 O O . ALA A 1 101 ? 1.028 -17.406 18.206 1.00 69.50 101 ALA A O 1
ATOM 792 N N . ALA A 1 102 ? -1.035 -16.868 17.486 1.00 65.31 102 ALA A N 1
ATOM 793 C CA . ALA A 1 102 ? -1.656 -18.166 17.774 1.00 65.31 102 ALA A CA 1
ATOM 794 C C . ALA A 1 102 ? -1.035 -19.350 17.006 1.00 65.31 102 ALA A C 1
ATOM 796 O O . ALA A 1 102 ? -1.133 -20.488 17.443 1.00 65.31 102 ALA A O 1
ATOM 797 N N . ARG A 1 103 ? -0.383 -19.108 15.861 1.00 62.91 103 ARG A N 1
ATOM 798 C CA . ARG A 1 103 ? 0.306 -20.157 15.080 1.00 62.91 103 ARG A CA 1
ATOM 799 C C . ARG A 1 103 ? 1.697 -20.518 15.608 1.00 62.91 103 ARG A C 1
ATOM 801 O O . ARG A 1 103 ? 2.306 -21.444 15.082 1.00 62.91 103 ARG A O 1
ATOM 808 N N . ARG A 1 104 ? 2.242 -19.755 16.562 1.00 64.56 104 ARG A N 1
ATOM 809 C CA . ARG A 1 104 ? 3.600 -19.964 17.100 1.00 64.56 104 ARG A CA 1
ATOM 810 C C . ARG A 1 104 ? 3.625 -20.763 18.408 1.00 64.56 1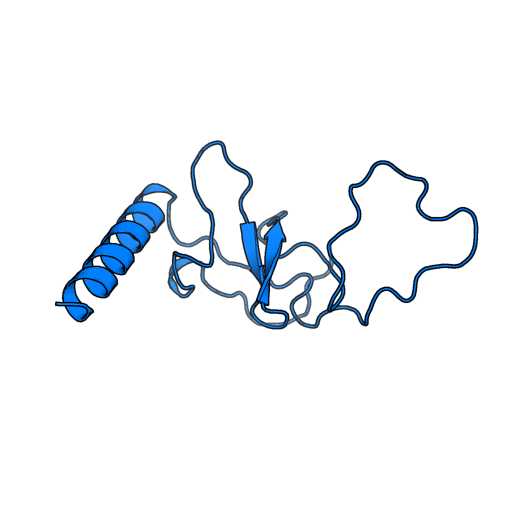04 ARG A C 1
ATOM 812 O O . ARG A 1 104 ? 4.715 -20.999 18.920 1.00 64.56 104 ARG A O 1
ATOM 819 N N . THR A 1 105 ? 2.461 -21.135 18.939 1.00 52.94 105 THR A N 1
ATOM 820 C CA . THR A 1 105 ? 2.278 -21.944 20.157 1.00 52.94 105 THR A CA 1
ATOM 821 C C . THR A 1 105 ? 1.883 -23.362 19.798 1.00 52.94 105 THR A C 1
ATOM 823 O O . THR A 1 105 ? 2.439 -24.293 20.413 1.00 52.94 105 THR A O 1
#